Protein AF-A0A9C8ZF72-F1 (afdb_monomer_lite)

Structure (mmCIF, N/CA/C/O backbone):
data_AF-A0A9C8ZF72-F1
#
_entry.id   AF-A0A9C8ZF72-F1
#
loop_
_atom_site.group_PDB
_atom_site.id
_atom_site.type_symbol
_atom_site.label_atom_id
_atom_site.label_alt_id
_atom_site.label_comp_id
_atom_site.label_asym_id
_atom_site.label_entity_id
_atom_site.label_seq_id
_atom_site.pdbx_PDB_ins_code
_atom_site.Cartn_x
_atom_site.Cartn_y
_atom_site.Cartn_z
_atom_site.occupancy
_atom_site.B_iso_or_equiv
_atom_site.auth_seq_id
_atom_site.auth_comp_id
_atom_site.auth_asym_id
_atom_site.auth_atom_id
_atom_site.pdbx_PDB_model_num
ATOM 1 N N . MET A 1 1 ? -8.946 4.218 23.023 1.00 63.91 1 MET A N 1
ATOM 2 C CA . MET A 1 1 ? -7.926 4.846 22.134 1.00 63.91 1 MET A CA 1
ATOM 3 C C . MET A 1 1 ? -8.337 6.269 21.742 1.00 63.91 1 MET A C 1
ATOM 5 O O . MET A 1 1 ? -9.512 6.471 21.480 1.00 63.91 1 MET A O 1
ATOM 9 N N . LYS A 1 2 ? -7.413 7.249 21.685 1.00 69.12 2 LYS A N 1
ATOM 10 C CA . LYS A 1 2 ? -7.756 8.673 21.428 1.00 69.12 2 LYS A CA 1
ATOM 11 C C . LYS A 1 2 ? -8.006 9.031 19.950 1.00 69.12 2 LYS A C 1
ATOM 13 O O . LYS A 1 2 ? -8.742 9.974 19.695 1.00 69.12 2 LYS A O 1
ATOM 18 N N . ASN A 1 3 ? -7.427 8.307 18.982 1.00 86.44 3 ASN A N 1
ATOM 19 C CA . ASN A 1 3 ? -7.685 8.544 17.552 1.00 86.44 3 ASN A CA 1
ATOM 20 C C . ASN A 1 3 ? -7.559 7.247 16.714 1.00 86.44 3 ASN A C 1
ATOM 22 O O . ASN A 1 3 ? -6.502 6.981 16.136 1.00 86.44 3 ASN A O 1
ATOM 26 N N . PRO A 1 4 ? -8.616 6.413 16.654 1.00 88.69 4 PRO A N 1
ATOM 27 C CA . PRO A 1 4 ? -8.586 5.141 15.925 1.00 88.69 4 PRO A CA 1
ATOM 28 C C . PRO A 1 4 ? -8.454 5.317 14.408 1.00 88.69 4 PRO A C 1
ATOM 30 O O . PRO A 1 4 ? -7.906 4.445 13.732 1.00 88.69 4 PRO A O 1
ATOM 33 N N . LEU A 1 5 ? -8.908 6.453 13.868 1.00 91.38 5 LEU A N 1
ATOM 34 C CA . LEU A 1 5 ? -8.773 6.759 12.448 1.00 91.38 5 LEU A CA 1
ATOM 35 C C . LEU A 1 5 ? -7.311 7.022 12.077 1.00 91.38 5 LEU A C 1
ATOM 37 O O . LEU A 1 5 ? -6.835 6.438 11.110 1.00 91.38 5 LEU A O 1
ATOM 41 N N . MET A 1 6 ? -6.586 7.837 12.856 1.00 92.50 6 MET A N 1
ATOM 42 C CA . MET A 1 6 ? -5.152 8.060 12.627 1.00 92.50 6 MET A CA 1
ATOM 43 C C . MET A 1 6 ? -4.338 6.778 12.772 1.00 92.50 6 MET A C 1
ATOM 45 O O . MET A 1 6 ? -3.453 6.546 11.956 1.00 92.50 6 MET A O 1
ATOM 49 N N . LEU A 1 7 ? -4.634 5.948 13.779 1.00 93.88 7 LEU A N 1
ATOM 50 C CA . LEU A 1 7 ? -3.955 4.661 13.953 1.00 93.88 7 LEU A CA 1
ATOM 51 C C . LEU A 1 7 ? -4.137 3.783 12.714 1.00 93.88 7 LEU A C 1
ATOM 53 O O . LEU A 1 7 ? -3.168 3.248 12.183 1.00 93.88 7 LEU A O 1
ATOM 57 N N . SER A 1 8 ? -5.380 3.674 12.244 1.00 96.06 8 SER A N 1
ATOM 58 C CA . SER A 1 8 ? -5.709 2.868 11.072 1.00 96.06 8 SER A CA 1
ATOM 59 C C . SER A 1 8 ? -5.049 3.424 9.817 1.00 96.06 8 SER A C 1
ATOM 61 O O . SER A 1 8 ? -4.503 2.659 9.029 1.00 96.06 8 SER A O 1
ATOM 63 N N . LEU A 1 9 ? -5.076 4.749 9.639 1.00 95.50 9 LEU A N 1
ATOM 64 C CA . LEU A 1 9 ? -4.490 5.424 8.485 1.00 95.50 9 LEU A CA 1
ATOM 65 C C . LEU A 1 9 ? -2.976 5.252 8.459 1.00 95.50 9 LEU A C 1
ATOM 67 O O . LEU A 1 9 ? -2.451 4.714 7.499 1.00 95.50 9 LEU A O 1
ATOM 71 N N . VAL A 1 10 ? -2.270 5.662 9.511 1.00 96.06 10 VAL A N 1
ATOM 72 C CA . VAL A 1 10 ? -0.804 5.613 9.527 1.00 96.06 10 VAL A CA 1
ATOM 73 C C . VAL A 1 10 ? -0.316 4.169 9.565 1.00 96.06 10 VAL A C 1
ATOM 75 O O . VAL A 1 10 ? 0.512 3.794 8.744 1.00 96.06 10 VAL A O 1
ATOM 78 N N . GLY A 1 11 ? -0.850 3.342 10.469 1.00 96.00 11 GLY A N 1
ATOM 79 C CA . GLY A 1 11 ? -0.439 1.944 10.596 1.00 96.00 11 GLY A CA 1
ATOM 80 C C . GLY A 1 11 ? -0.779 1.129 9.351 1.00 96.00 11 GLY A C 1
ATOM 81 O O . GLY A 1 11 ? 0.075 0.434 8.813 1.00 96.00 11 GLY A O 1
ATOM 82 N N . GLY A 1 12 ? -2.006 1.266 8.847 1.00 96.81 12 GLY A N 1
ATOM 83 C CA . GLY A 1 12 ? -2.467 0.539 7.668 1.00 96.81 12 GLY A CA 1
ATOM 84 C C . GLY A 1 12 ? -1.734 0.968 6.402 1.00 96.81 12 GLY A C 1
ATOM 85 O O . GLY A 1 12 ? -1.247 0.109 5.673 1.00 96.81 12 GLY A O 1
ATOM 86 N N . MET A 1 13 ? -1.576 2.275 6.170 1.00 97.81 13 MET A N 1
ATOM 87 C CA . MET A 1 13 ? -0.829 2.761 5.008 1.00 97.81 13 MET A CA 1
ATOM 88 C C . MET A 1 13 ? 0.643 2.361 5.084 1.00 97.81 13 MET A C 1
ATOM 90 O O . MET A 1 13 ? 1.155 1.831 4.108 1.00 97.81 13 MET A O 1
ATOM 94 N N . LEU A 1 14 ? 1.320 2.543 6.225 1.00 97.31 14 LEU A N 1
ATOM 95 C CA . LEU A 1 14 ? 2.742 2.207 6.364 1.00 97.31 14 LEU A CA 1
ATOM 96 C C . LEU A 1 14 ? 2.991 0.710 6.127 1.00 97.31 14 LEU A C 1
ATOM 98 O O . LEU A 1 14 ? 3.863 0.342 5.341 1.00 97.31 14 LEU A O 1
ATOM 102 N N . THR A 1 15 ? 2.206 -0.158 6.772 1.00 97.44 15 THR A N 1
ATOM 103 C CA . THR A 1 15 ? 2.330 -1.610 6.601 1.00 97.44 15 THR A CA 1
ATOM 104 C C . THR A 1 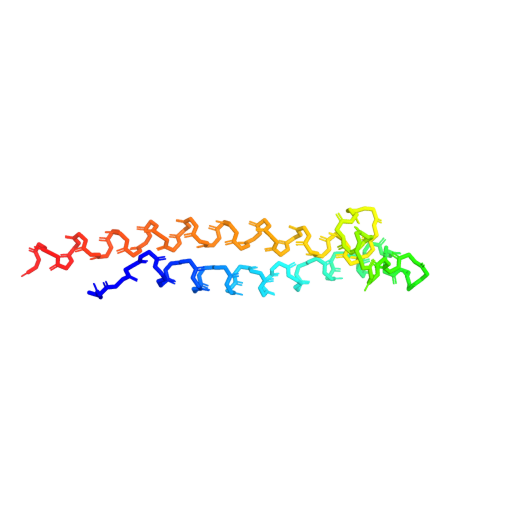15 ? 1.956 -2.042 5.185 1.00 97.44 15 THR A C 1
ATOM 106 O O . THR A 1 15 ? 2.676 -2.829 4.574 1.00 97.44 15 THR A O 1
ATOM 109 N N . GLY A 1 16 ? 0.855 -1.523 4.639 1.00 97.81 16 GLY A N 1
ATOM 110 C CA . GLY A 1 16 ? 0.405 -1.863 3.294 1.00 97.81 16 GLY A CA 1
ATOM 111 C C . GLY A 1 16 ? 1.393 -1.409 2.224 1.00 97.81 16 GLY A C 1
ATOM 112 O O . GLY A 1 16 ? 1.814 -2.223 1.410 1.00 97.81 16 GLY A O 1
ATOM 113 N N . MET A 1 17 ? 1.841 -0.153 2.263 1.00 98.00 17 MET A N 1
ATOM 114 C CA . MET A 1 17 ? 2.840 0.368 1.327 1.00 98.00 17 MET A CA 1
ATOM 115 C C . MET A 1 17 ? 4.163 -0.399 1.432 1.00 98.00 17 MET A C 1
ATOM 117 O O . MET A 1 17 ? 4.729 -0.760 0.407 1.00 98.00 17 MET A O 1
ATOM 121 N N . GLY A 1 18 ? 4.627 -0.725 2.644 1.00 97.00 18 GLY A N 1
ATOM 122 C CA . GLY A 1 18 ? 5.829 -1.544 2.830 1.00 97.00 18 GLY A CA 1
ATOM 123 C C . GLY A 1 18 ? 5.718 -2.935 2.192 1.00 97.00 18 GLY A C 1
ATOM 124 O O . GLY A 1 18 ? 6.641 -3.381 1.520 1.00 97.00 18 GLY A O 1
ATOM 125 N N . ASN A 1 19 ? 4.575 -3.609 2.335 1.00 97.19 19 ASN A N 1
ATOM 126 C CA . ASN A 1 19 ? 4.349 -4.904 1.683 1.00 97.19 19 ASN A CA 1
ATOM 127 C C . ASN A 1 19 ? 4.171 -4.773 0.162 1.00 97.19 19 ASN A C 1
ATOM 129 O O . ASN A 1 19 ? 4.663 -5.610 -0.595 1.00 97.19 19 ASN A O 1
ATOM 133 N N . GLY A 1 20 ? 3.485 -3.719 -0.288 1.00 96.75 20 GLY A N 1
ATOM 134 C CA . GLY A 1 20 ? 3.261 -3.432 -1.701 1.00 96.75 20 GLY A CA 1
ATOM 135 C C . GLY A 1 20 ? 4.561 -3.176 -2.461 1.00 96.75 20 GLY A C 1
ATOM 136 O O . GLY A 1 20 ? 4.688 -3.630 -3.596 1.00 96.75 20 GLY A O 1
ATOM 137 N N . SER A 1 21 ? 5.555 -2.537 -1.832 1.00 95.38 21 SER A N 1
ATOM 138 C CA . SER A 1 21 ? 6.858 -2.307 -2.465 1.00 95.38 21 SER A CA 1
ATOM 139 C C . SER A 1 21 ? 7.636 -3.609 -2.671 1.00 95.38 21 SER A C 1
ATOM 141 O O . SER A 1 21 ? 8.151 -3.856 -3.761 1.00 95.38 21 SER A O 1
ATOM 143 N N . VAL A 1 22 ? 7.657 -4.485 -1.660 1.00 94.75 22 VAL A N 1
ATOM 144 C CA . VAL A 1 22 ? 8.299 -5.807 -1.738 1.00 94.75 22 VAL A CA 1
ATOM 145 C C . VAL A 1 22 ? 7.624 -6.674 -2.798 1.00 94.75 22 VAL A C 1
ATOM 147 O O . VAL A 1 22 ? 8.307 -7.298 -3.612 1.00 94.75 22 VAL A O 1
ATOM 150 N N . PHE A 1 23 ? 6.289 -6.688 -2.823 1.00 95.31 23 PHE A N 1
ATOM 151 C CA . PHE A 1 23 ? 5.507 -7.395 -3.836 1.00 95.31 23 PHE A CA 1
ATOM 152 C C . PHE A 1 23 ? 5.810 -6.880 -5.248 1.00 95.31 23 PHE A C 1
ATOM 154 O O . PHE A 1 23 ? 6.149 -7.671 -6.131 1.00 95.31 23 PHE A O 1
ATOM 161 N N . GLY A 1 24 ? 5.743 -5.560 -5.444 1.00 92.88 24 GLY A N 1
ATOM 162 C CA . GLY A 1 24 ? 5.974 -4.919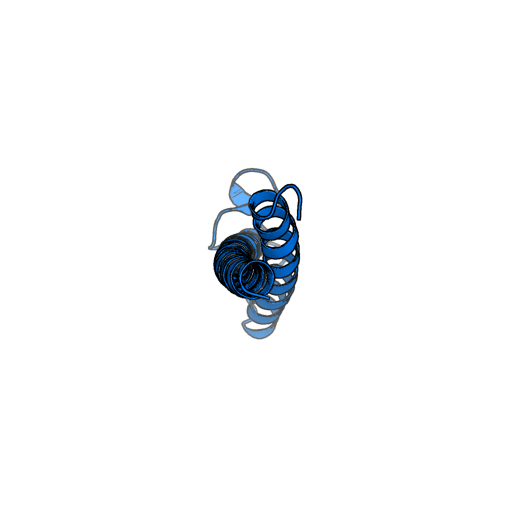 -6.734 1.00 92.88 24 GLY A CA 1
ATOM 163 C C . GLY A 1 24 ? 7.375 -5.197 -7.276 1.00 92.88 24 GLY A C 1
ATOM 164 O O . GLY A 1 24 ? 7.523 -5.658 -8.408 1.00 92.88 24 GLY A O 1
ATOM 165 N N . ALA A 1 25 ? 8.402 -4.996 -6.444 1.00 90.62 25 ALA A N 1
ATOM 166 C CA . ALA A 1 25 ? 9.792 -5.242 -6.819 1.00 90.62 25 ALA A CA 1
ATOM 167 C C . ALA A 1 25 ? 10.030 -6.719 -7.166 1.00 90.62 25 ALA A C 1
ATOM 169 O O . ALA A 1 25 ? 10.663 -7.026 -8.175 1.00 90.62 25 ALA A O 1
ATOM 170 N N . THR A 1 26 ? 9.473 -7.638 -6.370 1.00 92.38 26 THR A N 1
ATOM 171 C CA . THR A 1 26 ? 9.600 -9.084 -6.609 1.00 92.38 26 THR A CA 1
ATOM 172 C C . THR A 1 26 ? 9.003 -9.479 -7.956 1.00 92.38 26 THR A C 1
ATOM 174 O O . THR A 1 26 ? 9.665 -10.159 -8.739 1.00 92.38 26 THR A O 1
ATOM 177 N N . LEU A 1 27 ? 7.783 -9.024 -8.262 1.00 90.69 27 LEU A N 1
ATOM 178 C CA . LEU A 1 27 ? 7.137 -9.319 -9.541 1.00 90.69 27 LEU A CA 1
ATOM 179 C C . LEU A 1 27 ? 7.921 -8.761 -10.724 1.00 90.69 27 LEU A C 1
ATOM 181 O O . LEU A 1 27 ? 8.137 -9.475 -11.700 1.00 90.69 27 LEU A O 1
ATOM 185 N N . MET A 1 28 ? 8.375 -7.512 -10.643 1.00 87.94 28 MET A N 1
ATOM 186 C CA . MET A 1 28 ? 9.114 -6.901 -11.745 1.00 87.94 28 MET A CA 1
ATOM 187 C C . MET A 1 28 ? 10.454 -7.602 -11.993 1.00 87.94 28 MET A C 1
ATOM 189 O O . MET A 1 28 ? 10.815 -7.833 -13.148 1.00 87.94 28 MET A O 1
ATOM 193 N N . CYS A 1 29 ? 11.151 -8.023 -10.935 1.00 87.38 29 CYS A N 1
ATOM 194 C CA . CYS A 1 29 ? 12.368 -8.825 -11.053 1.00 87.38 29 CYS A CA 1
ATOM 195 C C . CYS A 1 29 ? 12.095 -10.225 -11.628 1.00 87.38 29 CYS A C 1
ATOM 197 O O . CYS A 1 29 ? 12.822 -10.672 -12.511 1.00 87.38 29 CYS A O 1
ATOM 199 N N . PHE A 1 30 ? 11.041 -10.914 -11.180 1.00 88.00 30 PHE A N 1
ATOM 200 C CA . PHE A 1 30 ? 10.709 -12.265 -11.656 1.00 88.00 30 PHE A CA 1
ATOM 201 C C . PHE A 1 30 ? 10.201 -12.297 -13.097 1.00 88.00 30 PHE A C 1
ATOM 203 O O . PHE A 1 30 ? 10.482 -13.245 -13.825 1.00 88.00 30 PHE A O 1
ATOM 210 N N . LEU A 1 31 ? 9.479 -11.263 -13.525 1.00 85.62 31 LEU A N 1
ATOM 211 C CA . LEU A 1 31 ? 8.956 -11.145 -14.886 1.00 85.62 31 LEU A CA 1
ATOM 212 C C . LEU A 1 31 ? 9.984 -10.567 -15.873 1.00 85.62 31 LEU A C 1
ATOM 214 O O . LEU A 1 31 ? 9.646 -10.336 -17.032 1.00 85.62 31 LEU A O 1
ATOM 218 N N . GLY A 1 32 ? 11.217 -10.290 -15.430 1.00 78.50 32 GLY A N 1
ATOM 219 C CA . GLY A 1 32 ? 12.257 -9.682 -16.265 1.00 78.50 32 GLY A CA 1
ATOM 220 C C . GLY A 1 32 ? 11.958 -8.236 -16.683 1.00 78.50 32 GLY A C 1
ATOM 221 O O . GLY A 1 32 ? 12.599 -7.720 -17.593 1.00 78.50 32 GLY A O 1
ATOM 222 N N . ARG A 1 33 ? 11.001 -7.569 -16.022 1.00 73.88 33 ARG A N 1
ATOM 223 C CA . ARG A 1 33 ? 10.604 -6.169 -16.267 1.00 73.88 33 ARG A CA 1
ATOM 224 C C . ARG A 1 33 ? 11.388 -5.164 -15.408 1.00 73.88 33 ARG A C 1
ATOM 226 O O . ARG A 1 33 ? 11.035 -3.994 -15.344 1.00 73.88 33 ARG A O 1
ATOM 233 N N . GLY A 1 34 ? 12.449 -5.619 -14.744 1.00 66.81 34 GLY A N 1
ATOM 234 C CA . GLY A 1 34 ? 13.365 -4.815 -13.932 1.00 66.81 34 GLY A CA 1
ATOM 235 C C . GLY A 1 34 ? 14.500 -4.149 -14.704 1.00 66.81 34 GLY A C 1
ATOM 236 O O . GLY A 1 34 ? 15.607 -4.077 -14.178 1.00 66.81 34 GLY A O 1
ATOM 237 N N . GLN A 1 35 ? 14.282 -3.725 -15.952 1.00 68.81 35 GLN A N 1
ATOM 238 C CA . GLN A 1 35 ? 15.324 -3.027 -16.706 1.00 68.81 35 GLN A CA 1
ATOM 239 C C . GLN A 1 35 ? 15.517 -1.620 -16.125 1.00 68.81 35 GLN A C 1
ATOM 241 O O . GLN A 1 35 ? 14.570 -0.841 -16.047 1.00 68.81 35 GLN A O 1
ATOM 246 N N . PHE A 1 36 ? 16.746 -1.300 -15.705 1.00 65.56 36 PHE A N 1
ATOM 247 C CA . PHE A 1 36 ? 17.088 0.011 -15.135 1.00 65.56 36 PHE A CA 1
ATOM 248 C C . PHE A 1 36 ? 16.877 1.169 -16.123 1.00 65.56 36 PHE A C 1
ATOM 250 O O . PHE A 1 36 ? 16.678 2.302 -15.690 1.00 65.56 36 PHE A O 1
ATOM 257 N N . ASP A 1 37 ? 16.877 0.887 -17.428 1.00 66.88 37 ASP A N 1
ATOM 258 C CA . ASP A 1 37 ? 16.643 1.887 -18.474 1.00 66.88 37 ASP A CA 1
ATOM 259 C C . ASP A 1 37 ? 15.195 2.420 -18.454 1.00 66.88 37 ASP A C 1
ATOM 261 O O . ASP A 1 37 ? 14.978 3.610 -18.672 1.00 66.88 37 ASP A O 1
ATOM 265 N N . ASP A 1 38 ? 14.223 1.584 -18.061 1.00 69.31 38 ASP A N 1
ATOM 266 C CA . ASP A 1 38 ? 12.803 1.943 -17.890 1.00 69.31 38 ASP A CA 1
ATOM 267 C C . ASP A 1 38 ? 12.440 2.170 -16.410 1.00 69.31 38 ASP A C 1
ATOM 269 O O . ASP A 1 38 ? 11.298 1.975 -15.973 1.00 69.31 38 ASP A O 1
ATOM 273 N N . TRP A 1 39 ? 13.424 2.563 -15.593 1.00 74.06 39 TRP A N 1
ATOM 274 C CA . TRP A 1 39 ? 13.236 2.691 -14.149 1.00 74.06 39 TRP A CA 1
ATOM 275 C C . TRP A 1 39 ? 12.149 3.725 -13.800 1.00 74.06 39 TRP A C 1
ATOM 277 O O . TRP A 1 39 ? 11.384 3.528 -12.853 1.00 74.06 39 TRP A O 1
ATOM 287 N N . GLY A 1 40 ? 12.040 4.813 -14.570 1.00 73.25 40 GLY A N 1
ATOM 288 C CA . GLY A 1 40 ? 11.017 5.846 -14.366 1.00 73.25 40 GLY A CA 1
ATOM 289 C C . GLY A 1 40 ? 11.142 6.602 -13.037 1.00 73.25 40 GLY A C 1
ATOM 290 O O . GLY A 1 40 ? 10.204 7.273 -12.635 1.00 73.25 40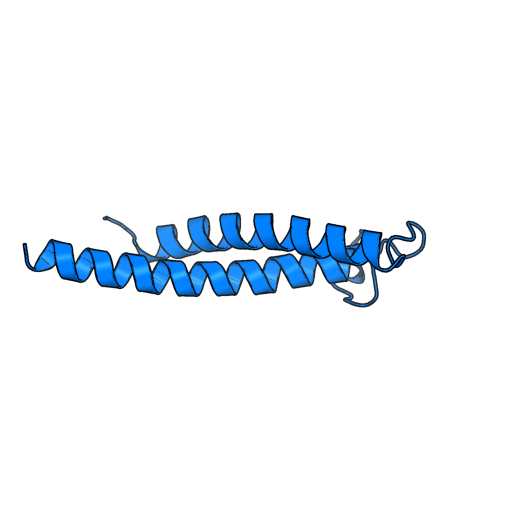 GLY A O 1
ATOM 291 N N . GLY A 1 41 ? 12.282 6.519 -12.340 1.00 72.19 41 GLY A N 1
ATOM 292 C CA . GLY A 1 41 ? 12.447 6.921 -10.933 1.00 72.19 41 GLY A CA 1
ATOM 293 C C . GLY A 1 41 ? 12.376 8.420 -10.602 1.00 72.19 41 GLY A C 1
ATOM 294 O O . GLY A 1 41 ? 12.878 8.824 -9.554 1.00 72.19 41 GLY A O 1
ATOM 295 N N . TRP A 1 42 ? 11.804 9.270 -11.465 1.00 77.06 42 TRP A N 1
ATOM 296 C CA . TRP A 1 42 ? 11.744 10.712 -11.215 1.00 77.06 42 TRP A CA 1
ATOM 297 C C . TRP A 1 42 ? 10.469 11.389 -11.728 1.00 77.06 42 TRP A C 1
ATOM 299 O O . TRP A 1 42 ? 9.993 11.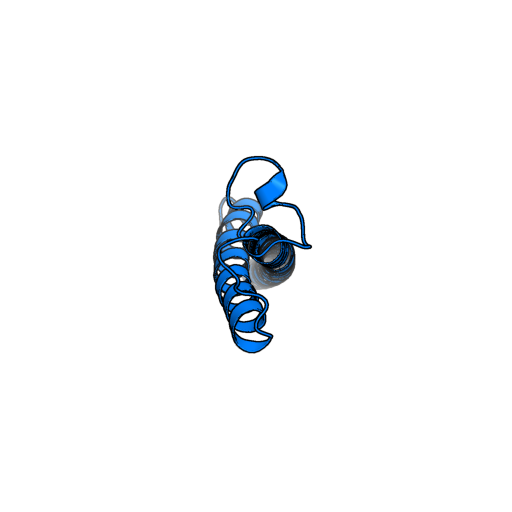129 -12.834 1.00 77.06 42 TRP A O 1
ATOM 309 N N . GLY A 1 43 ? 9.938 12.315 -10.924 1.00 80.62 43 GLY A N 1
ATOM 310 C CA . GLY A 1 43 ? 8.769 13.124 -11.270 1.00 80.62 43 GLY A CA 1
ATOM 311 C C . GLY A 1 43 ? 7.510 12.290 -11.523 1.00 80.62 43 GLY A C 1
ATOM 312 O O . GLY A 1 43 ? 7.220 11.345 -10.797 1.00 80.62 43 GLY A O 1
ATOM 313 N N . SER A 1 44 ? 6.746 12.643 -12.558 1.00 81.25 44 SER A N 1
ATOM 314 C CA . SER A 1 44 ? 5.513 11.934 -12.924 1.00 81.25 44 SER A CA 1
ATOM 315 C C . SER A 1 44 ? 5.751 10.533 -13.493 1.00 81.25 44 SER A C 1
ATOM 317 O O . SER A 1 44 ? 4.843 9.710 -13.429 1.00 81.25 44 SER A O 1
ATOM 319 N N . MET A 1 45 ? 6.952 10.238 -14.010 1.00 82.38 45 MET A N 1
ATOM 320 C CA . MET A 1 45 ? 7.286 8.894 -14.504 1.00 82.38 45 MET A CA 1
ATOM 321 C C . MET A 1 45 ? 7.313 7.861 -13.376 1.00 82.38 45 MET A C 1
ATOM 323 O O . MET A 1 45 ? 7.020 6.696 -13.623 1.00 82.38 45 MET A O 1
ATOM 327 N N . ALA A 1 46 ? 7.558 8.295 -12.134 1.00 84.56 46 ALA A N 1
ATOM 328 C CA . ALA A 1 46 ? 7.547 7.413 -10.972 1.00 84.56 46 ALA A CA 1
ATOM 329 C C . ALA A 1 46 ? 6.154 6.845 -10.682 1.00 84.56 46 ALA A C 1
ATOM 331 O O . ALA A 1 46 ? 6.046 5.891 -9.937 1.00 84.56 46 ALA A O 1
ATOM 332 N N . TYR A 1 47 ? 5.100 7.389 -11.298 1.00 85.94 47 TYR A N 1
ATOM 333 C CA . TYR A 1 47 ? 3.726 6.905 -11.171 1.00 85.94 47 TYR A CA 1
ATOM 334 C C . TYR A 1 47 ? 3.173 6.330 -12.483 1.00 85.94 47 TYR A C 1
ATOM 336 O O . TYR A 1 47 ? 1.985 6.010 -12.556 1.00 85.94 47 TYR A O 1
ATOM 344 N N . ASP A 1 48 ? 4.002 6.186 -13.523 1.00 88.25 48 ASP A N 1
ATOM 345 C CA . ASP A 1 48 ? 3.614 5.498 -14.755 1.00 88.25 48 ASP A CA 1
ATOM 346 C C . ASP A 1 48 ? 3.709 3.974 -14.546 1.00 88.25 48 ASP A C 1
ATOM 348 O O . ASP A 1 48 ? 4.822 3.449 -14.429 1.00 88.25 48 ASP A O 1
ATOM 352 N N . PRO A 1 49 ? 2.582 3.234 -14.521 1.00 87.12 49 PRO A N 1
ATOM 353 C CA . PRO A 1 49 ? 2.574 1.799 -14.243 1.00 87.12 49 PRO A CA 1
ATOM 354 C C . PRO A 1 49 ? 3.308 0.953 -15.295 1.00 87.12 49 PRO A C 1
ATOM 356 O O . PRO A 1 49 ? 3.536 -0.233 -15.056 1.00 87.12 49 PRO A O 1
ATOM 359 N N . ALA A 1 50 ? 3.667 1.519 -16.452 1.00 86.44 50 ALA A N 1
ATOM 360 C CA . ALA A 1 50 ? 4.494 0.838 -17.443 1.00 86.44 50 ALA A CA 1
ATOM 361 C C . ALA A 1 50 ? 5.974 0.750 -17.025 1.00 86.44 50 ALA A C 1
ATOM 363 O O . ALA A 1 50 ? 6.661 -0.182 -17.454 1.00 86.44 50 ALA A O 1
ATOM 364 N N . THR A 1 51 ? 6.437 1.677 -16.178 1.00 87.88 51 THR A N 1
ATOM 365 C CA . THR A 1 51 ? 7.817 1.756 -15.672 1.00 87.88 51 THR A CA 1
ATOM 366 C C . THR A 1 51 ? 8.033 0.860 -14.454 1.00 87.88 51 THR A C 1
ATOM 368 O O . THR A 1 51 ? 7.084 0.452 -13.776 1.00 87.88 51 THR A O 1
ATOM 371 N N . PHE A 1 52 ? 9.298 0.578 -14.133 1.00 87.75 52 PHE A N 1
ATOM 372 C CA . PHE A 1 52 ? 9.639 -0.203 -12.943 1.00 87.75 52 PHE A CA 1
ATOM 373 C C . PHE A 1 52 ? 9.146 0.454 -11.650 1.00 87.75 52 PHE A C 1
ATOM 375 O O . PHE A 1 52 ? 8.439 -0.184 -10.870 1.00 87.75 52 PHE A O 1
ATOM 382 N N . THR A 1 53 ? 9.491 1.728 -11.429 1.00 89.62 53 THR A N 1
ATOM 383 C CA . THR A 1 53 ? 9.085 2.452 -10.214 1.00 89.62 53 THR A CA 1
ATOM 384 C C . THR A 1 53 ? 7.583 2.627 -10.161 1.00 89.62 53 THR A C 1
ATOM 386 O O . THR A 1 53 ? 6.993 2.362 -9.122 1.00 89.62 53 THR A O 1
ATOM 389 N N . GLY A 1 54 ? 6.942 2.985 -11.275 1.00 90.94 54 GLY A N 1
ATOM 390 C CA . GLY A 1 54 ? 5.504 3.223 -11.258 1.00 90.94 54 GLY A CA 1
ATOM 391 C C . GLY A 1 54 ? 4.684 1.986 -10.963 1.00 90.94 54 GLY A C 1
ATOM 392 O O . GLY A 1 54 ? 3.724 2.079 -10.201 1.00 90.94 54 GLY A O 1
ATOM 393 N N . PHE A 1 55 ? 5.079 0.805 -11.443 1.00 91.38 55 PHE A N 1
ATOM 394 C CA . PHE A 1 55 ? 4.414 -0.424 -11.013 1.00 91.38 55 PHE A CA 1
ATOM 395 C C . PHE A 1 55 ? 4.540 -0.656 -9.495 1.00 91.38 55 PHE A C 1
ATOM 397 O O . PHE A 1 55 ? 3.577 -1.066 -8.835 1.00 91.38 55 PHE A O 1
ATOM 404 N N . ILE A 1 56 ? 5.717 -0.379 -8.929 1.00 92.94 56 ILE A N 1
ATOM 405 C CA . ILE A 1 56 ? 5.977 -0.510 -7.492 1.00 92.94 56 ILE A CA 1
ATOM 406 C C . ILE A 1 56 ? 5.145 0.506 -6.703 1.00 92.94 56 ILE A C 1
ATOM 408 O O . ILE A 1 56 ? 4.431 0.102 -5.786 1.00 92.94 56 ILE A O 1
ATOM 412 N N . ASP A 1 57 ? 5.149 1.781 -7.085 1.00 93.81 57 ASP A N 1
ATOM 413 C CA . ASP A 1 57 ? 4.402 2.845 -6.407 1.00 93.81 57 ASP A CA 1
ATOM 414 C C . ASP A 1 57 ? 2.889 2.590 -6.454 1.00 93.81 57 ASP A C 1
ATOM 416 O O . ASP A 1 57 ? 2.193 2.737 -5.445 1.00 93.81 57 ASP A O 1
ATOM 420 N N . TRP A 1 58 ? 2.366 2.092 -7.578 1.00 94.50 58 TRP A N 1
ATOM 421 C CA . TRP A 1 58 ? 0.972 1.649 -7.658 1.00 94.50 58 TRP A CA 1
ATOM 422 C C . TRP A 1 58 ? 0.680 0.465 -6.735 1.00 94.50 58 TRP A C 1
ATOM 424 O O . TRP A 1 58 ? -0.339 0.468 -6.038 1.00 94.50 58 TRP A O 1
ATOM 434 N N . SER A 1 59 ? 1.580 -0.520 -6.673 1.00 96.00 59 SER A N 1
ATOM 435 C CA . SER A 1 59 ? 1.458 -1.646 -5.739 1.00 96.00 59 SER A CA 1
ATOM 436 C C . SER A 1 59 ? 1.433 -1.161 -4.285 1.00 96.00 59 SER A C 1
ATOM 438 O O . SER A 1 59 ? 0.601 -1.613 -3.495 1.00 96.00 59 SER A O 1
ATOM 440 N N . MET A 1 60 ? 2.281 -0.187 -3.939 1.00 97.38 60 MET A N 1
ATOM 441 C CA . MET A 1 60 ? 2.313 0.448 -2.620 1.00 97.38 60 MET A CA 1
ATOM 442 C C . MET A 1 60 ? 0.991 1.147 -2.291 1.00 97.38 60 MET A C 1
ATOM 444 O O . MET A 1 60 ? 0.445 0.926 -1.210 1.00 97.38 60 MET A O 1
ATOM 448 N N . ILE A 1 61 ? 0.450 1.955 -3.208 1.00 96.62 61 ILE A N 1
ATOM 449 C CA . ILE A 1 61 ? -0.818 2.676 -3.010 1.00 96.62 61 ILE A CA 1
ATOM 450 C C . ILE A 1 61 ? -1.970 1.690 -2.788 1.00 96.62 61 ILE A C 1
ATOM 452 O O . ILE A 1 61 ? -2.720 1.824 -1.819 1.00 96.62 61 ILE A O 1
ATOM 456 N N . VAL A 1 62 ? -2.100 0.680 -3.654 1.00 97.69 62 VAL A N 1
ATOM 457 C CA . VAL A 1 62 ? -3.191 -0.303 -3.581 1.00 97.69 62 VAL A CA 1
ATOM 458 C C . VAL A 1 62 ? -3.127 -1.089 -2.273 1.00 97.69 62 VAL A C 1
ATOM 460 O O . VAL A 1 62 ? -4.136 -1.202 -1.571 1.00 97.69 62 VAL A O 1
ATOM 463 N N . PHE A 1 63 ? -1.947 -1.590 -1.901 1.00 98.19 63 PHE A N 1
ATOM 464 C CA . PHE A 1 63 ? -1.789 -2.335 -0.654 1.00 98.19 63 PHE A CA 1
ATOM 465 C C . PHE A 1 63 ? -1.982 -1.433 0.570 1.00 98.19 63 PHE A C 1
ATOM 467 O O . PHE A 1 63 ? -2.626 -1.849 1.531 1.00 98.19 63 PHE A O 1
ATOM 474 N N . GLY A 1 64 ? -1.486 -0.193 0.535 1.00 98.06 64 GLY A N 1
ATOM 475 C CA . GLY A 1 64 ? -1.705 0.809 1.578 1.00 98.06 64 GLY A CA 1
ATOM 476 C C . GLY A 1 64 ? -3.190 1.023 1.866 1.00 98.06 64 GLY A C 1
ATOM 477 O O . GLY A 1 64 ? -3.631 0.884 3.009 1.00 98.06 64 GLY A O 1
ATOM 478 N N . LEU A 1 65 ? -3.980 1.282 0.820 1.00 98.12 65 LEU A N 1
ATOM 479 C CA . LEU A 1 65 ? -5.426 1.482 0.940 1.00 98.12 65 LEU A CA 1
ATOM 480 C C . LEU A 1 65 ? -6.148 0.228 1.452 1.00 98.12 65 LEU A C 1
ATOM 482 O O . LEU A 1 65 ? -7.035 0.338 2.303 1.00 98.12 65 LEU A O 1
ATOM 486 N N . ALA A 1 66 ? -5.752 -0.959 0.985 1.00 98.06 66 ALA A N 1
ATOM 487 C CA . ALA A 1 66 ? -6.319 -2.221 1.452 1.00 98.06 66 ALA A CA 1
ATOM 488 C C . ALA A 1 66 ? -6.060 -2.439 2.952 1.00 98.06 66 ALA A C 1
ATOM 490 O O . ALA A 1 66 ? -6.992 -2.712 3.713 1.00 98.06 66 ALA A O 1
ATOM 491 N N . PHE A 1 67 ? -4.818 -2.253 3.406 1.00 97.94 67 PHE A N 1
ATOM 492 C CA . PHE A 1 67 ? -4.454 -2.417 4.815 1.00 97.94 67 PHE A CA 1
ATOM 493 C C . PHE A 1 67 ? -5.081 -1.346 5.708 1.00 97.94 67 PHE A C 1
ATOM 4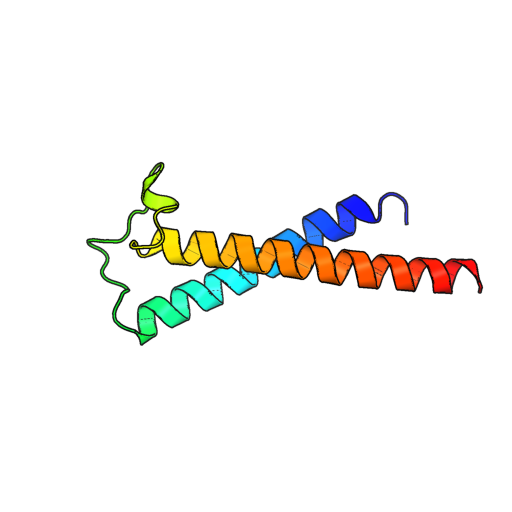95 O O . PHE A 1 67 ? -5.524 -1.669 6.809 1.00 97.94 67 PHE A O 1
ATOM 502 N N . PHE A 1 68 ? -5.195 -0.099 5.242 1.00 98.00 68 PHE A N 1
ATOM 503 C CA . PHE A 1 68 ? -5.966 0.932 5.938 1.00 98.00 68 PHE A CA 1
ATOM 504 C C . PHE A 1 68 ? -7.415 0.491 6.174 1.00 98.00 68 PHE A C 1
ATOM 506 O O . PHE A 1 68 ? -7.904 0.572 7.303 1.00 98.00 68 PHE A O 1
ATOM 513 N N . ALA A 1 69 ? -8.099 0.009 5.133 1.00 97.75 69 ALA A N 1
ATOM 514 C CA . ALA A 1 69 ? -9.488 -0.425 5.239 1.00 97.75 69 ALA A CA 1
ATOM 515 C C . ALA A 1 69 ? -9.643 -1.608 6.209 1.00 97.75 69 ALA A C 1
ATOM 517 O O . ALA A 1 69 ? -10.504 -1.569 7.091 1.00 97.75 69 ALA A O 1
ATOM 518 N N . ILE A 1 70 ? -8.774 -2.618 6.099 1.00 97.44 70 ILE A N 1
ATOM 519 C CA . ILE A 1 70 ? -8.773 -3.792 6.984 1.00 97.44 70 ILE A CA 1
ATOM 520 C C . ILE A 1 70 ? -8.529 -3.370 8.436 1.00 97.44 70 ILE A C 1
ATOM 522 O O . ILE A 1 70 ? -9.287 -3.757 9.329 1.00 97.44 70 ILE A O 1
ATOM 526 N N . LEU A 1 71 ? -7.515 -2.536 8.680 1.00 96.88 71 LEU A N 1
ATOM 527 C CA . LEU A 1 71 ? -7.167 -2.095 10.027 1.00 96.88 71 LEU A CA 1
ATOM 528 C C . LEU A 1 71 ? -8.269 -1.221 10.634 1.00 96.88 71 LEU A C 1
ATOM 530 O O . LEU A 1 71 ? -8.611 -1.398 11.801 1.00 96.88 71 LEU A O 1
ATOM 534 N N . LYS A 1 72 ? -8.899 -0.351 9.835 1.00 97.06 72 LYS A N 1
ATOM 535 C CA . LYS A 1 72 ? -10.057 0.447 10.258 1.00 97.06 72 LYS A CA 1
ATOM 536 C C . LYS A 1 72 ? -11.210 -0.438 10.725 1.00 97.06 72 LYS A C 1
ATOM 538 O O . LYS A 1 72 ? -11.812 -0.155 11.762 1.00 97.06 72 LYS A O 1
ATOM 543 N N . VAL A 1 73 ? -11.516 -1.504 9.985 1.00 97.00 73 VAL A N 1
ATOM 544 C CA . VAL A 1 73 ? -12.556 -2.466 10.376 1.00 97.00 73 VAL A CA 1
ATOM 545 C C . VAL A 1 73 ? -12.159 -3.184 11.665 1.00 97.00 73 VAL A C 1
ATOM 547 O O . VAL A 1 73 ? -12.954 -3.205 12.604 1.00 97.00 73 VAL A O 1
ATOM 550 N N . ALA A 1 74 ? -10.936 -3.712 11.750 1.00 96.12 74 ALA A N 1
ATOM 551 C CA . ALA A 1 74 ? -10.454 -4.454 12.914 1.00 96.12 74 ALA A CA 1
ATOM 552 C C . ALA A 1 74 ? -10.458 -3.606 14.198 1.00 96.12 74 ALA A C 1
ATOM 554 O O . ALA A 1 74 ? -11.025 -4.016 15.210 1.00 96.12 74 ALA A O 1
ATOM 555 N N . VAL A 1 75 ? -9.902 -2.391 14.140 1.00 95.75 75 VAL A N 1
ATOM 556 C CA . VAL A 1 75 ? -9.893 -1.437 15.260 1.00 95.75 75 VAL A CA 1
ATOM 557 C C . VAL A 1 75 ? -11.318 -1.047 15.654 1.00 95.75 75 VAL A C 1
ATOM 559 O O . VAL A 1 75 ? -11.627 -0.980 16.842 1.00 95.75 75 VAL A O 1
ATOM 562 N N . GLY A 1 76 ? -12.208 -0.835 14.680 1.00 94.31 76 GLY A N 1
ATOM 563 C CA . GLY A 1 76 ? -13.617 -0.543 14.944 1.00 94.31 76 GLY A CA 1
ATOM 564 C C . GLY A 1 76 ? -14.331 -1.683 15.674 1.00 94.31 76 GLY A C 1
ATOM 565 O O . GLY A 1 76 ? -15.021 -1.439 16.660 1.00 94.31 76 GLY A O 1
ATOM 566 N N . ARG A 1 77 ? -14.131 -2.933 15.236 1.00 94.56 77 ARG A N 1
ATOM 567 C CA . ARG A 1 77 ? -14.677 -4.116 15.924 1.00 94.56 77 ARG A CA 1
ATOM 568 C C . ARG A 1 77 ? -14.113 -4.258 17.339 1.00 94.56 77 ARG A C 1
ATOM 570 O O . ARG A 1 77 ? -14.865 -4.554 18.260 1.00 94.56 77 ARG A O 1
ATOM 577 N N . HIS A 1 78 ? -12.814 -4.027 17.517 1.00 94.25 78 HIS A N 1
ATOM 578 C CA . HIS A 1 78 ? -12.161 -4.121 18.820 1.00 94.25 78 HIS A CA 1
ATOM 579 C C . HIS A 1 78 ? -12.722 -3.105 19.823 1.00 94.25 78 HIS A C 1
ATOM 581 O O . HIS A 1 78 ? -13.081 -3.486 20.931 1.00 94.25 78 HIS A O 1
ATOM 587 N N . LEU A 1 79 ? -12.893 -1.845 19.414 1.00 93.62 79 LEU A N 1
ATOM 588 C CA . LEU A 1 79 ? -13.483 -0.809 20.268 1.00 93.62 79 LEU A CA 1
ATOM 589 C C . LEU A 1 79 ? -14.930 -1.116 20.668 1.00 93.62 79 LEU A C 1
ATOM 591 O O . LEU A 1 79 ? -15.323 -0.828 21.795 1.00 93.62 79 LEU A O 1
ATOM 595 N N . GLU A 1 80 ? -15.727 -1.706 19.773 1.00 93.94 80 GLU A N 1
ATOM 596 C CA . GLU A 1 80 ? -17.083 -2.142 20.125 1.00 93.94 80 GLU A CA 1
ATOM 597 C C . GLU A 1 80 ? -17.074 -3.233 21.198 1.00 93.94 80 GLU A C 1
ATOM 599 O O . GLU A 1 80 ? -17.921 -3.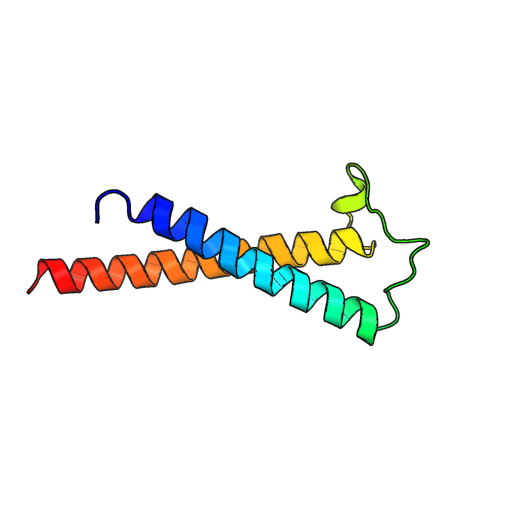208 22.089 1.00 93.94 80 GLU A O 1
ATOM 604 N N . ILE A 1 81 ? -16.116 -4.163 21.141 1.00 95.19 81 ILE A N 1
ATOM 605 C CA . ILE A 1 81 ? -15.942 -5.199 22.166 1.00 95.19 81 ILE A CA 1
ATOM 606 C C . ILE A 1 81 ? -15.503 -4.564 23.489 1.00 95.19 81 ILE A C 1
ATOM 608 O O . ILE A 1 81 ? -16.130 -4.832 24.509 1.00 95.19 81 ILE A O 1
ATOM 612 N N . GLU A 1 82 ? -14.496 -3.684 23.472 1.00 92.81 82 GLU A N 1
ATOM 613 C CA . GLU A 1 82 ? -14.032 -2.972 24.674 1.00 92.81 82 GLU A CA 1
ATOM 614 C C . GLU A 1 82 ? -15.140 -2.129 25.317 1.00 92.81 82 GLU A C 1
ATOM 616 O O . GLU A 1 82 ? -15.216 -2.048 26.533 1.00 92.81 82 GLU A O 1
ATOM 621 N N . SER A 1 83 ? -16.026 -1.521 24.521 1.00 91.69 83 SER A N 1
ATOM 622 C CA . SER A 1 83 ? -17.128 -0.698 25.044 1.00 91.69 83 SER A CA 1
ATOM 623 C C . SER A 1 83 ? -18.245 -1.490 25.732 1.00 91.69 83 SER A C 1
ATOM 625 O O . SER A 1 83 ? -19.087 -0.897 26.403 1.00 91.69 83 SER A O 1
ATOM 627 N N . ARG A 1 84 ? -18.298 -2.809 25.512 1.00 89.88 84 ARG A N 1
ATOM 628 C CA . ARG A 1 84 ? -19.320 -3.712 26.064 1.00 89.88 84 ARG A CA 1
ATOM 629 C C . ARG A 1 84 ? -18.815 -4.536 27.250 1.00 89.88 84 ARG A C 1
ATOM 631 O O . ARG A 1 84 ? -19.632 -5.214 27.869 1.00 89.88 84 ARG A O 1
ATOM 638 N N . ALA A 1 85 ? -17.506 -4.536 27.488 1.00 74.38 85 ALA A N 1
ATOM 639 C CA . ALA A 1 85 ? -16.851 -5.212 28.605 1.00 74.38 85 ALA A CA 1
ATOM 640 C C . ALA A 1 85 ? -16.848 -4.316 29.850 1.00 74.38 85 ALA A C 1
ATOM 642 O O . ALA A 1 85 ? -16.945 -4.885 30.959 1.00 74.38 85 ALA A O 1
#

pLDDT: mean 89.49, std 9.38, range [63.91, 98.19]

Sequence (85 aa):
MKNPLMLSLVGGMLTGMGNGSVFGATLMCFLGRGQFDDWGGWGSMAYDPATFTGFIDWSMIVFGLAFFAILKVAVGRHLEIESRA

Radius of gyration: 16.71 Å; chains: 1; bounding box: 36×25×47 Å

Foldseek 3Di:
DVCLLVCLLVVLLVVQLVVLLVVLLVVCVVVVVPDPVQQLVDDCSCCVCSGSNNVSNVSSVVRSVVSSVVSSVVSVVVVVVVVVD

Secondary structure (DSSP, 8-state):
---HHHHHHHHHHHHHHHHHHHHHHHHHHHTT---GGG---SGGGGG-TTSHHHHHHHHHHHHHHHHHHHHHHHHHHHHHHHTT-